Protein AF-0000000084349706 (afdb_homodimer)

Structure (mmCIF, N/CA/C/O backbone):
data_AF-0000000084349706-model_v1
#
loop_
_entity.id
_entity.type
_entity.pdbx_description
1 polymer 'ParD-like antitoxin of type II toxin-antitoxin system'
#
loop_
_atom_site.group_PDB
_atom_site.id
_atom_site.type_symbol
_atom_site.label_atom_id
_atom_site.label_alt_id
_atom_site.label_comp_id
_atom_site.label_asym_id
_atom_site.label_entity_id
_atom_site.label_seq_id
_atom_site.pdbx_PDB_ins_code
_atom_site.Cartn_x
_atom_site.Cartn_y
_atom_site.Cartn_z
_atom_site.occupancy
_atom_site.B_iso_or_equiv
_atom_site.auth_seq_id
_atom_site.auth_comp_id
_atom_site.auth_asym_id
_atom_site.auth_atom_id
_atom_site.pdbx_PDB_model_num
ATOM 1 N N . MET A 1 1 ? -12.484 -9.812 7.895 1 92.88 1 MET A N 1
ATOM 2 C CA . MET A 1 1 ? -12.25 -9.047 6.672 1 92.88 1 MET A CA 1
ATOM 3 C C . MET A 1 1 ? -12.875 -7.66 6.77 1 92.88 1 MET A C 1
ATOM 5 O O . MET A 1 1 ? -13.938 -7.496 7.371 1 92.88 1 MET A O 1
ATOM 9 N N . GLY A 1 2 ? -12.102 -6.652 6.445 1 97.06 2 GLY A N 1
ATOM 10 C CA . GLY A 1 2 ? -12.594 -5.285 6.402 1 97.06 2 GLY A CA 1
ATOM 11 C C . GLY A 1 2 ? -12.617 -4.703 5 1 97.06 2 GLY A C 1
ATOM 12 O O . GLY A 1 2 ? -11.984 -5.242 4.09 1 97.06 2 GLY A O 1
ATOM 13 N N . ILE A 1 3 ? -13.445 -3.676 4.891 1 98.25 3 ILE A N 1
ATOM 14 C CA . ILE A 1 3 ? -13.625 -3.033 3.596 1 98.25 3 ILE A CA 1
ATOM 15 C C . ILE A 1 3 ? -12.953 -1.662 3.602 1 98.25 3 ILE A C 1
ATOM 17 O O . ILE A 1 3 ? -13.055 -0.919 4.582 1 98.25 3 ILE A O 1
ATOM 21 N N . VAL A 1 4 ? -12.258 -1.402 2.514 1 98.62 4 VAL A N 1
ATOM 22 C CA . VAL A 1 4 ? -11.781 -0.04 2.297 1 98.62 4 VAL A CA 1
ATOM 23 C C . VAL A 1 4 ? -12.25 0.46 0.932 1 98.62 4 VAL A C 1
ATOM 25 O O . VAL A 1 4 ? -12.391 -0.325 -0.01 1 98.62 4 VAL A O 1
ATOM 28 N N . LYS A 1 5 ? -12.555 1.757 0.852 1 98.62 5 LYS A N 1
ATOM 29 C CA . LYS A 1 5 ? -12.945 2.426 -0.385 1 98.62 5 LYS A CA 1
ATOM 30 C C . LYS A 1 5 ? -11.789 3.25 -0.953 1 98.62 5 LYS A C 1
ATOM 32 O O . LYS A 1 5 ? -11.141 4.004 -0.225 1 98.62 5 LYS A O 1
ATOM 37 N N . ILE A 1 6 ? -11.547 3.084 -2.271 1 98.69 6 ILE A N 1
ATOM 38 C CA . ILE A 1 6 ? -10.461 3.812 -2.924 1 98.69 6 ILE A CA 1
ATOM 39 C C . ILE A 1 6 ? -10.992 4.496 -4.184 1 98.69 6 ILE A C 1
ATOM 41 O O . ILE A 1 6 ? -12.117 4.234 -4.617 1 98.69 6 ILE A O 1
ATOM 45 N N . THR A 1 7 ? -10.156 5.41 -4.711 1 98.25 7 THR A N 1
ATOM 46 C CA . THR A 1 7 ? -10.562 6.113 -5.926 1 98.25 7 THR A CA 1
ATOM 47 C C . THR A 1 7 ? -10.719 5.141 -7.09 1 98.25 7 THR A C 1
ATOM 49 O O . THR A 1 7 ? -10.07 4.09 -7.117 1 98.25 7 THR A O 1
ATOM 52 N N . ASP A 1 8 ? -11.562 5.535 -8.031 1 98.44 8 ASP A N 1
ATOM 53 C CA . ASP A 1 8 ? -11.734 4.723 -9.234 1 98.44 8 ASP A CA 1
ATOM 54 C C . ASP A 1 8 ? -10.406 4.562 -9.977 1 98.44 8 ASP A C 1
ATOM 56 O O . ASP A 1 8 ? -10.141 3.502 -10.547 1 98.44 8 ASP A O 1
ATOM 60 N N . GLN A 1 9 ? -9.617 5.566 -9.977 1 97.69 9 GLN A N 1
ATOM 61 C CA . GLN A 1 9 ? -8.328 5.531 -10.672 1 97.69 9 GLN A CA 1
ATOM 62 C C . GLN A 1 9 ? -7.398 4.496 -10.047 1 97.69 9 GLN A C 1
ATOM 64 O O . GLN A 1 9 ? -6.785 3.697 -10.758 1 97.69 9 GLN A O 1
ATOM 69 N N . LEU A 1 10 ? -7.328 4.52 -8.766 1 98.38 10 LEU A N 1
ATOM 70 C CA . LEU A 1 10 ? -6.469 3.574 -8.062 1 98.38 10 LEU A CA 1
ATOM 71 C C . LEU A 1 10 ? -7 2.15 -8.195 1 98.38 10 LEU A C 1
ATOM 73 O O . LEU A 1 10 ? -6.223 1.198 -8.289 1 98.38 10 LEU A O 1
ATOM 77 N N . HIS A 1 11 ? -8.312 2.016 -8.195 1 98.75 11 HIS A N 1
ATOM 78 C CA . HIS A 1 11 ? -8.945 0.714 -8.391 1 98.75 11 HIS A CA 1
ATOM 79 C C . HIS A 1 11 ? -8.617 0.145 -9.766 1 98.75 11 HIS A C 1
ATOM 81 O O . HIS A 1 11 ? -8.375 -1.057 -9.906 1 98.75 11 HIS A O 1
ATOM 87 N N . GLU A 1 12 ? -8.609 1.001 -10.695 1 98.44 12 GLU A N 1
ATOM 88 C CA . GLU A 1 12 ? -8.258 0.578 -12.047 1 98.44 12 GLU A CA 1
ATOM 89 C C . GLU A 1 12 ? -6.789 0.166 -12.125 1 98.44 12 GLU A C 1
ATOM 91 O O . GLU A 1 12 ? -6.445 -0.795 -12.82 1 98.44 12 GLU A O 1
ATOM 96 N N . GLN A 1 13 ? -5.891 0.899 -11.398 1 98.25 13 GLN A N 1
ATOM 97 C CA . GLN A 1 13 ? -4.484 0.506 -11.336 1 98.25 13 GLN A CA 1
ATOM 98 C C . GLN A 1 13 ? -4.328 -0.861 -10.672 1 98.25 13 GLN A C 1
ATOM 100 O O . GLN A 1 13 ? -3.523 -1.682 -11.117 1 98.25 13 GLN A O 1
ATOM 105 N N . LEU A 1 14 ? -5.078 -1.116 -9.648 1 98.81 14 LEU A N 1
ATOM 106 C CA . LEU A 1 14 ? -5.07 -2.422 -9 1 98.81 14 LEU A CA 1
ATOM 107 C C . LEU A 1 14 ? -5.504 -3.516 -9.977 1 98.81 14 LEU A C 1
ATOM 109 O O . LEU A 1 14 ? -4.91 -4.594 -10 1 98.81 14 LEU A O 1
ATOM 113 N N . ARG A 1 15 ? -6.609 -3.195 -10.75 1 98.56 15 ARG A N 1
ATOM 114 C CA . ARG A 1 15 ? -7.137 -4.16 -11.711 1 98.56 15 ARG A CA 1
ATOM 115 C C . ARG A 1 15 ? -6.074 -4.551 -12.734 1 98.56 15 ARG A C 1
ATOM 117 O O . ARG A 1 15 ? -5.879 -5.734 -13.008 1 98.56 15 ARG A O 1
ATOM 124 N N . LEU A 1 16 ? -5.359 -3.588 -13.281 1 98.38 16 LEU A N 1
ATOM 125 C CA . LEU A 1 16 ? -4.324 -3.83 -14.281 1 98.38 16 LEU A CA 1
ATOM 126 C C . LEU A 1 16 ? -3.16 -4.613 -13.68 1 98.38 16 LEU A C 1
ATOM 128 O O . LEU A 1 16 ? -2.711 -5.605 -14.25 1 98.38 16 LEU A O 1
ATOM 132 N N . ALA A 1 17 ? -2.697 -4.219 -12.5 1 98.69 17 ALA A N 1
ATOM 133 C CA . ALA A 1 17 ? -1.566 -4.859 -11.836 1 98.69 17 ALA A CA 1
ATOM 134 C C . ALA A 1 17 ? -1.917 -6.281 -11.406 1 98.69 17 ALA A C 1
ATOM 136 O O . ALA A 1 17 ? -1.095 -7.195 -11.523 1 98.69 17 ALA A O 1
ATOM 137 N N . SER A 1 18 ? -3.137 -6.461 -10.906 1 98.81 18 SER A N 1
ATOM 138 C CA . SER A 1 18 ? -3.559 -7.777 -10.43 1 98.81 18 SER A CA 1
ATOM 139 C C . SER A 1 18 ? -3.59 -8.789 -11.57 1 98.81 18 SER A C 1
ATOM 141 O O . SER A 1 18 ? -3.148 -9.93 -11.406 1 98.81 18 SER A O 1
ATOM 143 N N . ALA A 1 19 ? -4.059 -8.352 -12.711 1 98.38 19 ALA A N 1
ATOM 144 C CA . ALA A 1 19 ? -4.086 -9.227 -13.883 1 98.38 19 ALA A CA 1
ATOM 145 C C . ALA A 1 19 ? -2.676 -9.625 -14.305 1 98.38 19 ALA A C 1
ATOM 147 O O . ALA A 1 19 ? -2.412 -10.789 -14.594 1 98.38 19 ALA A O 1
ATOM 148 N N . ALA A 1 20 ? -1.826 -8.688 -14.344 1 97.94 20 ALA A N 1
ATOM 149 C CA . ALA A 1 20 ? -0.445 -8.922 -14.758 1 97.94 20 ALA A CA 1
ATOM 150 C C . ALA A 1 20 ? 0.267 -9.852 -13.781 1 97.94 20 ALA A C 1
ATOM 152 O O . ALA A 1 20 ? 1.122 -10.648 -14.18 1 97.94 20 ALA A O 1
ATOM 153 N N . MET A 1 21 ? -0.138 -9.828 -12.492 1 97.56 21 MET A N 1
ATOM 154 C CA . MET A 1 21 ? 0.559 -10.555 -11.438 1 97.56 21 MET A CA 1
ATOM 155 C C . MET A 1 21 ? -0.192 -11.828 -11.07 1 97.56 21 MET A C 1
ATOM 157 O O . MET A 1 21 ? 0.219 -12.562 -10.164 1 97.56 21 MET A O 1
ATOM 161 N N . ASP A 1 22 ? -1.363 -12.125 -11.742 1 98.19 22 ASP A N 1
ATOM 162 C CA . ASP A 1 22 ? -2.205 -13.297 -11.508 1 98.19 22 ASP A CA 1
ATOM 163 C C . ASP A 1 22 ? -2.713 -13.32 -10.062 1 98.19 22 ASP A C 1
ATOM 165 O O . ASP A 1 22 ? -2.568 -14.328 -9.367 1 98.19 22 ASP A O 1
ATOM 169 N N . ARG A 1 23 ? -3.197 -12.18 -9.578 1 98.06 23 ARG A N 1
ATOM 170 C CA . ARG A 1 23 ? -3.799 -12.008 -8.258 1 98.06 23 ARG A CA 1
ATOM 171 C C . ARG A 1 23 ? -5.215 -11.461 -8.367 1 98.06 23 ARG A C 1
ATOM 173 O O . ARG A 1 23 ? -5.586 -10.883 -9.391 1 98.06 23 ARG A O 1
ATOM 180 N N . SER A 1 24 ? -5.887 -11.719 -7.422 1 98.75 24 SER A N 1
ATOM 181 C CA . SER A 1 24 ? -7.145 -10.992 -7.305 1 98.75 24 SER A CA 1
ATOM 182 C C . SER A 1 24 ? -6.906 -9.516 -7 1 98.75 24 SER A C 1
ATOM 184 O O . SER A 1 24 ? -5.844 -9.148 -6.492 1 98.75 24 SER A O 1
ATOM 186 N N . ILE A 1 25 ? -7.891 -8.766 -7.23 1 98.69 25 ILE A N 1
ATOM 187 C CA . ILE A 1 25 ? -7.82 -7.34 -6.934 1 98.69 25 ILE A CA 1
ATOM 188 C C . ILE A 1 25 ? -7.582 -7.137 -5.441 1 98.69 25 ILE A C 1
ATOM 190 O O . ILE A 1 25 ? -6.785 -6.285 -5.043 1 98.69 25 ILE A O 1
ATOM 194 N N . ASN A 1 26 ? -8.305 -7.871 -4.555 1 98.81 26 ASN A N 1
ATOM 195 C CA . ASN A 1 26 ? -8.148 -7.758 -3.109 1 98.81 26 ASN A CA 1
ATOM 196 C C . ASN A 1 26 ? -6.746 -8.164 -2.664 1 98.81 26 ASN A C 1
ATOM 198 O O . ASN A 1 26 ? -6.145 -7.508 -1.812 1 98.81 26 ASN A O 1
ATOM 202 N N . ALA A 1 27 ? -6.172 -9.227 -3.266 1 98.62 27 ALA A N 1
ATOM 203 C CA . ALA A 1 27 ? -4.824 -9.68 -2.941 1 98.62 27 ALA A CA 1
ATOM 204 C C . ALA A 1 27 ? -3.779 -8.656 -3.375 1 98.62 27 ALA A C 1
ATOM 206 O O . ALA A 1 27 ? -2.781 -8.445 -2.682 1 98.62 27 ALA A O 1
ATOM 207 N N . GLN A 1 28 ? -3.938 -8.016 -4.496 1 98.81 28 GLN A N 1
ATOM 208 C CA . GLN A 1 28 ? -3.029 -6.98 -4.98 1 98.81 28 GLN A CA 1
ATOM 209 C C . GLN A 1 28 ? -3.061 -5.75 -4.074 1 98.81 28 GLN A C 1
ATOM 211 O O . GLN A 1 28 ? -2.02 -5.156 -3.791 1 98.81 28 GLN A O 1
ATOM 216 N N . ALA A 1 29 ? -4.23 -5.398 -3.66 1 98.94 29 ALA A N 1
ATOM 217 C CA . ALA A 1 29 ? -4.344 -4.285 -2.723 1 98.94 29 ALA A CA 1
ATOM 218 C C . ALA A 1 29 ? -3.586 -4.574 -1.432 1 98.94 29 ALA A C 1
ATOM 220 O O . ALA A 1 29 ? -2.832 -3.729 -0.943 1 98.94 29 ALA A O 1
ATOM 221 N N . GLU A 1 30 ? -3.768 -5.777 -0.845 1 98.81 30 GLU A N 1
ATOM 222 C CA . GLU A 1 30 ? -3.072 -6.145 0.385 1 98.81 30 GLU A CA 1
ATOM 223 C C . GLU A 1 30 ? -1.56 -6.141 0.187 1 98.81 30 GLU A C 1
ATOM 225 O O . GLU A 1 30 ? -0.813 -5.727 1.077 1 98.81 30 GLU A O 1
ATOM 230 N N . PHE A 1 31 ? -1.156 -6.613 -1.019 1 98.62 31 PHE A N 1
ATOM 231 C CA . PHE A 1 31 ? 0.266 -6.648 -1.336 1 98.62 31 PHE A CA 1
ATOM 232 C C . PHE A 1 31 ? 0.871 -5.25 -1.279 1 98.62 31 PHE A C 1
ATOM 234 O O . PHE A 1 31 ? 1.877 -5.031 -0.602 1 98.62 31 PHE A O 1
ATOM 241 N N . TRP A 1 32 ? 0.205 -4.324 -1.938 1 98.94 32 TRP A N 1
ATOM 242 C CA . TRP A 1 32 ? 0.736 -2.965 -1.961 1 98.94 32 TRP A CA 1
ATOM 243 C C . TRP A 1 32 ? 0.593 -2.299 -0.596 1 98.94 32 TRP A C 1
ATOM 245 O O . TRP A 1 32 ? 1.451 -1.514 -0.188 1 98.94 32 TRP A O 1
ATOM 255 N N . ILE A 1 33 ? -0.446 -2.514 0.133 1 98.88 33 ILE A N 1
ATOM 256 C CA . ILE A 1 33 ? -0.597 -1.958 1.473 1 98.88 33 ILE A CA 1
ATOM 257 C C . ILE A 1 33 ? 0.537 -2.453 2.367 1 98.88 33 ILE A C 1
ATOM 259 O O . ILE A 1 33 ? 1.145 -1.669 3.102 1 98.88 33 ILE A O 1
ATOM 263 N N . LYS A 1 34 ? 0.877 -3.736 2.283 1 98.62 34 LYS A N 1
ATOM 264 C CA . LYS A 1 34 ? 1.939 -4.309 3.105 1 98.62 34 LYS A CA 1
ATOM 265 C C . LYS A 1 34 ? 3.299 -3.725 2.732 1 98.62 34 LYS A C 1
ATOM 267 O O . LYS A 1 34 ? 4.125 -3.455 3.607 1 98.62 34 LYS A O 1
ATOM 272 N N . ILE A 1 35 ? 3.48 -3.578 1.456 1 98.69 35 ILE A N 1
ATOM 273 C CA . ILE A 1 35 ? 4.734 -2.965 1.031 1 98.69 35 ILE A CA 1
ATOM 274 C C . ILE A 1 35 ? 4.809 -1.531 1.554 1 98.69 35 ILE A C 1
ATOM 276 O O . ILE A 1 35 ? 5.859 -1.088 2.021 1 98.69 35 ILE A O 1
ATOM 280 N N . GLY A 1 36 ? 3.664 -0.809 1.469 1 98.75 36 GLY A N 1
ATOM 281 C CA . GLY A 1 36 ? 3.623 0.544 2.002 1 98.75 36 GLY A CA 1
ATOM 282 C C . GLY A 1 36 ? 3.898 0.607 3.492 1 98.75 36 GLY A C 1
ATOM 283 O O . GLY A 1 36 ? 4.668 1.456 3.951 1 98.75 36 GLY A O 1
ATOM 284 N N . LEU A 1 37 ? 3.307 -0.255 4.191 1 98.44 37 LEU A N 1
ATOM 285 C CA . LEU A 1 37 ? 3.518 -0.371 5.633 1 98.44 37 LEU A CA 1
ATOM 286 C C . LEU A 1 37 ? 4.98 -0.664 5.945 1 98.44 37 LEU A C 1
ATOM 288 O O . LEU A 1 37 ? 5.59 0.008 6.781 1 98.44 37 LEU A O 1
ATOM 292 N N . LEU A 1 38 ? 5.57 -1.64 5.32 1 98.19 38 LEU A N 1
ATOM 293 C CA . LEU A 1 38 ? 6.953 -2.039 5.562 1 98.19 38 LEU A CA 1
ATOM 294 C C . LEU A 1 38 ? 7.914 -0.91 5.207 1 98.19 38 LEU A C 1
ATOM 296 O O . LEU A 1 38 ? 8.906 -0.694 5.902 1 98.19 38 LEU A O 1
ATOM 300 N N . ALA A 1 39 ? 7.637 -0.224 4.07 1 98.62 39 ALA A N 1
ATOM 301 C CA . ALA A 1 39 ? 8.484 0.902 3.678 1 98.62 39 ALA A CA 1
ATOM 302 C C . ALA A 1 39 ? 8.453 2.004 4.734 1 98.62 39 ALA A C 1
ATOM 304 O O . ALA A 1 39 ? 9.484 2.596 5.047 1 98.62 39 ALA A O 1
ATOM 305 N N . GLU A 1 40 ? 7.301 2.285 5.25 1 98.06 40 GLU A N 1
ATOM 306 C CA . GLU A 1 40 ? 7.148 3.312 6.273 1 98.06 40 GLU A CA 1
ATOM 307 C C . GLU A 1 40 ? 7.902 2.939 7.547 1 98.06 40 GLU A C 1
ATOM 309 O O . GLU A 1 40 ? 8.516 3.797 8.188 1 98.06 40 GLU A O 1
ATOM 314 N N . LEU A 1 41 ? 7.949 1.672 7.902 1 97 41 LEU A N 1
ATOM 315 C CA . LEU A 1 41 ? 8.602 1.204 9.125 1 97 41 LEU A CA 1
ATOM 316 C C . LEU A 1 41 ? 10.102 1.038 8.906 1 97 41 LEU A C 1
ATOM 318 O O . LEU A 1 41 ? 10.867 0.983 9.875 1 97 41 LEU A O 1
ATOM 322 N N . ASN A 1 42 ? 10.492 0.944 7.66 1 97.75 42 ASN A N 1
ATOM 323 C CA . ASN A 1 42 ? 11.883 0.728 7.293 1 97.75 42 ASN A CA 1
ATOM 324 C C . ASN A 1 42 ? 12.32 1.681 6.184 1 97.75 42 ASN A C 1
ATOM 326 O O . ASN A 1 42 ? 12.609 1.249 5.066 1 97.75 42 ASN A O 1
ATOM 330 N N . PRO A 1 43 ? 12.484 2.914 6.469 1 98.19 43 PRO A N 1
ATOM 331 C CA . PRO A 1 43 ? 12.625 3.943 5.438 1 98.19 43 PRO A CA 1
ATOM 332 C C . PRO A 1 43 ? 13.93 3.807 4.648 1 98.19 43 PRO A C 1
ATOM 334 O O . PRO A 1 43 ? 14.062 4.383 3.564 1 98.19 43 PRO A O 1
ATOM 337 N N . GLN A 1 44 ? 14.781 2.992 5.098 1 97.06 44 GLN A N 1
ATOM 338 C CA . GLN A 1 44 ? 16.078 2.891 4.434 1 97.06 44 GLN A CA 1
ATOM 339 C C . GLN A 1 44 ? 16.109 1.688 3.496 1 97.06 44 GLN A C 1
ATOM 341 O O . GLN A 1 44 ? 17.016 1.573 2.664 1 97.06 44 GLN A O 1
ATOM 346 N N . LEU A 1 45 ? 15.156 0.786 3.629 1 97.19 45 LEU A N 1
ATOM 347 C CA . LEU A 1 45 ? 15.195 -0.456 2.865 1 97.19 45 LEU A CA 1
ATOM 348 C C . LEU A 1 45 ? 14.586 -0.261 1.479 1 97.19 45 LEU A C 1
ATOM 350 O O . LEU A 1 45 ? 13.5 0.302 1.347 1 97.19 45 LEU A O 1
ATOM 354 N N . PRO A 1 46 ? 15.344 -0.678 0.473 1 97.06 46 PRO A N 1
ATOM 355 C CA . PRO A 1 46 ? 14.766 -0.665 -0.87 1 97.06 46 PRO A CA 1
ATOM 356 C C . PRO A 1 46 ? 13.758 -1.793 -1.087 1 97.06 46 PRO A C 1
ATOM 358 O O . PRO A 1 46 ? 13.57 -2.637 -0.207 1 97.06 46 PRO A O 1
ATOM 361 N N . TYR A 1 47 ? 13.117 -1.915 -2.227 1 98.5 47 TYR A N 1
ATOM 362 C CA . TYR A 1 47 ? 11.984 -2.77 -2.551 1 98.5 47 TYR A CA 1
ATOM 363 C C . TYR A 1 47 ? 12.32 -4.238 -2.32 1 98.5 47 TYR A C 1
ATOM 365 O O . TYR A 1 47 ? 11.523 -4.98 -1.742 1 98.5 47 TYR A O 1
ATOM 373 N N . ASN A 1 48 ? 13.484 -4.719 -2.75 1 97.75 48 ASN A N 1
ATOM 374 C CA . ASN A 1 48 ? 13.836 -6.133 -2.643 1 97.75 48 ASN A CA 1
ATOM 375 C C . ASN A 1 48 ? 13.938 -6.574 -1.187 1 97.75 48 ASN A C 1
ATOM 377 O O . ASN A 1 48 ? 13.57 -7.703 -0.85 1 97.75 48 ASN A O 1
ATOM 381 N N . GLU A 1 49 ? 1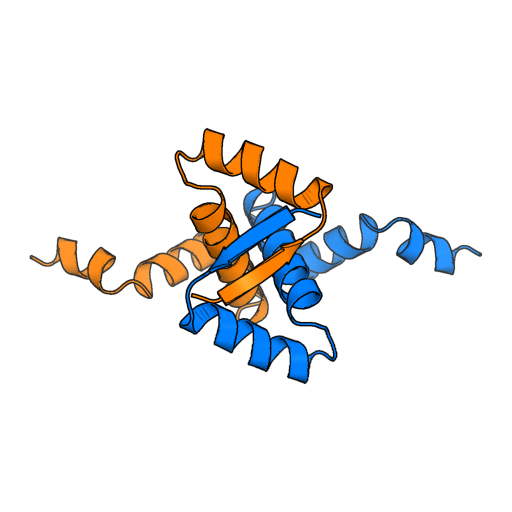4.469 -5.695 -0.401 1 97.25 49 GLU A N 1
ATOM 382 C CA . GLU A 1 49 ? 14.562 -6.004 1.022 1 97.25 49 GLU A CA 1
ATOM 383 C C . GLU A 1 49 ? 13.188 -5.996 1.68 1 97.25 49 GLU A C 1
ATOM 385 O O . GLU A 1 49 ? 12.922 -6.777 2.598 1 97.25 49 GLU A O 1
ATOM 390 N N . LEU A 1 50 ? 12.297 -5.141 1.224 1 98.19 50 LEU A N 1
ATOM 391 C CA . LEU A 1 50 ? 10.93 -5.121 1.719 1 98.19 50 LEU A CA 1
ATOM 392 C C . LEU A 1 50 ? 10.203 -6.422 1.368 1 98.19 50 LEU A C 1
ATOM 394 O O . LEU A 1 50 ? 9.492 -6.98 2.199 1 98.19 50 LEU A O 1
ATOM 398 N N . ILE A 1 51 ? 10.484 -6.898 0.124 1 97.81 51 ILE A N 1
ATOM 399 C CA . ILE A 1 51 ? 9.898 -8.156 -0.319 1 97.81 51 ILE A CA 1
ATOM 400 C C . ILE A 1 51 ? 10.398 -9.297 0.562 1 97.81 51 ILE A C 1
ATOM 402 O O . ILE A 1 51 ? 9.633 -10.18 0.947 1 97.81 51 ILE A O 1
ATOM 406 N N . ASN A 1 52 ? 11.656 -9.234 0.872 1 96 52 ASN A N 1
ATOM 407 C CA . ASN A 1 52 ? 12.227 -10.266 1.739 1 96 52 ASN A CA 1
ATOM 408 C C . ASN A 1 52 ? 11.562 -10.266 3.113 1 96 52 ASN A C 1
ATOM 410 O O . ASN A 1 52 ? 11.266 -11.328 3.66 1 96 52 ASN A O 1
ATOM 414 N N . LYS A 1 53 ? 11.289 -9.141 3.646 1 95.88 53 LYS A N 1
ATOM 415 C CA . LYS A 1 53 ? 10.625 -9.023 4.938 1 95.88 53 LYS A CA 1
ATOM 416 C C . LYS A 1 53 ? 9.188 -9.539 4.867 1 95.88 53 LYS A C 1
ATOM 418 O O . LYS A 1 53 ? 8.68 -10.125 5.828 1 95.88 53 LYS A O 1
ATOM 423 N N . LEU A 1 54 ? 8.594 -9.219 3.824 1 95.69 54 LEU A N 1
ATOM 424 C CA . LEU A 1 54 ? 7.215 -9.664 3.623 1 95.69 54 LEU A CA 1
ATOM 425 C C . LEU A 1 54 ? 7.133 -11.18 3.561 1 95.69 54 LEU A C 1
ATOM 427 O O . LEU A 1 54 ? 6.211 -11.781 4.121 1 95.69 54 LEU A O 1
ATOM 431 N N . LEU A 1 55 ? 8.094 -11.789 2.877 1 93 55 LEU A N 1
ATOM 432 C CA . LEU A 1 55 ? 8.117 -13.234 2.688 1 93 55 LEU A CA 1
ATOM 433 C C . LEU A 1 55 ? 8.445 -13.945 3.996 1 93 55 LEU A C 1
ATOM 435 O O . LEU A 1 55 ? 7.934 -15.031 4.262 1 93 55 LEU A O 1
ATOM 439 N N . LEU A 1 56 ? 9.227 -13.297 4.781 1 87.81 56 LEU A N 1
ATOM 440 C CA . LEU A 1 56 ? 9.656 -13.891 6.047 1 87.81 56 LEU A CA 1
ATOM 441 C C . LEU A 1 56 ? 8.555 -13.766 7.098 1 87.81 56 LEU A C 1
ATOM 443 O O . LEU A 1 56 ? 8.547 -14.516 8.086 1 87.81 56 LEU A O 1
ATOM 447 N N . ASP A 1 57 ? 7.832 -12.727 6.945 1 78.5 57 ASP A N 1
ATOM 448 C CA . ASP A 1 57 ? 6.703 -12.586 7.859 1 78.5 57 ASP A CA 1
ATOM 449 C C . ASP A 1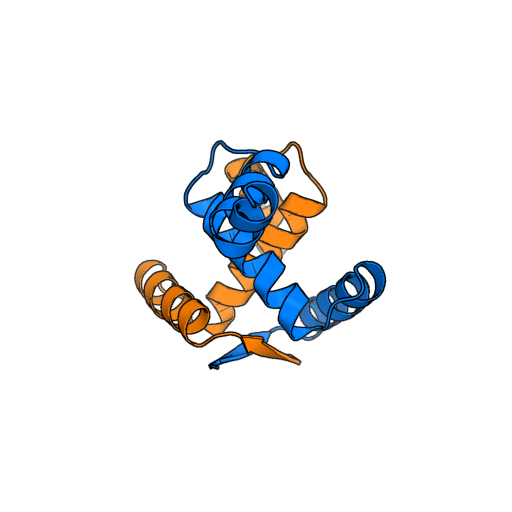 57 ? 5.66 -13.672 7.605 1 78.5 57 ASP A C 1
ATOM 451 O O . ASP A 1 57 ? 4.758 -13.875 8.422 1 78.5 57 ASP A O 1
ATOM 455 N N . LYS A 1 58 ? 5.812 -14.289 6.496 1 71.25 58 LYS A N 1
ATOM 456 C CA . LYS A 1 58 ? 4.953 -15.43 6.195 1 71.25 58 LYS A CA 1
ATOM 457 C C . LYS A 1 58 ? 5.605 -16.734 6.637 1 71.25 58 LYS A C 1
ATOM 459 O O . LYS A 1 58 ? 6.352 -17.359 5.871 1 71.25 58 LYS A O 1
ATOM 464 N N . PRO A 1 59 ? 5.473 -16.969 7.84 1 58.41 59 PRO A N 1
ATOM 465 C CA . PRO A 1 59 ? 6.18 -18.125 8.383 1 58.41 59 PRO A CA 1
ATOM 466 C C . PRO A 1 59 ? 6.055 -19.375 7.496 1 58.41 59 PRO A C 1
ATOM 468 O O . PRO A 1 59 ? 6.973 -20.188 7.438 1 58.41 59 PRO A O 1
ATOM 471 N N . ASP A 1 60 ? 4.926 -19.5 6.996 1 52.5 60 ASP A N 1
ATOM 472 C CA . ASP A 1 60 ? 4.73 -20.75 6.273 1 52.5 60 ASP A CA 1
ATOM 473 C C . ASP A 1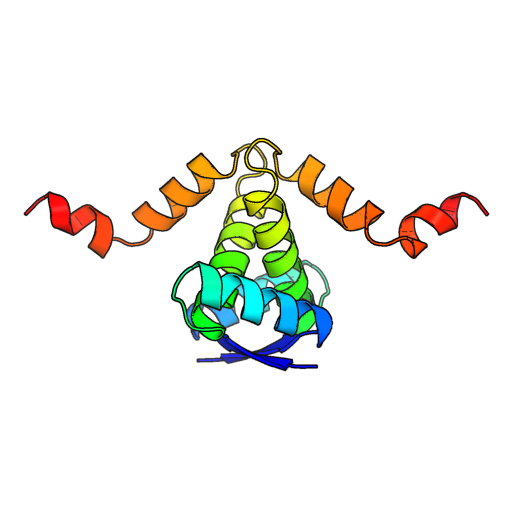 60 ? 5.617 -20.812 5.031 1 52.5 60 ASP A C 1
ATOM 475 O O . ASP A 1 60 ? 6.008 -21.906 4.598 1 52.5 60 ASP A O 1
ATOM 479 N N . LEU A 1 61 ? 5.918 -19.781 4.504 1 52.84 61 LEU A N 1
ATOM 480 C CA . LEU A 1 61 ? 6.684 -19.734 3.26 1 52.84 61 LEU A CA 1
ATOM 481 C C . LEU A 1 61 ? 8.133 -20.141 3.496 1 52.84 61 LEU A C 1
ATOM 483 O O . LEU A 1 61 ? 8.766 -20.734 2.617 1 52.84 61 LEU A O 1
ATOM 487 N N . ILE A 1 62 ? 8.656 -19.594 4.516 1 51.03 62 ILE A N 1
ATOM 488 C CA . ILE A 1 62 ? 10.031 -20.016 4.793 1 51.03 62 ILE A CA 1
ATOM 489 C C . ILE A 1 62 ? 10.039 -21.438 5.352 1 51.03 62 ILE A C 1
ATOM 491 O O . ILE A 1 62 ? 11.008 -22.172 5.172 1 51.03 62 ILE A O 1
ATOM 495 N N . ARG A 1 63 ? 9.023 -21.719 6.176 1 48.47 63 ARG A N 1
ATOM 496 C CA . ARG A 1 63 ? 9.086 -23.047 6.773 1 48.47 63 ARG A CA 1
ATOM 497 C C . ARG A 1 63 ? 9.039 -24.125 5.699 1 48.47 63 ARG A C 1
ATOM 499 O O . ARG A 1 63 ? 9.234 -25.312 5.996 1 48.47 63 ARG A O 1
ATOM 506 N N . GLY A 1 64 ? 8.492 -23.844 4.59 1 45.06 64 GLY A N 1
ATOM 507 C CA . GLY A 1 64 ? 8.477 -24.969 3.67 1 45.06 64 GLY A CA 1
ATOM 508 C C . GLY A 1 64 ? 9.859 -25.531 3.377 1 45.06 64 GLY A C 1
ATOM 509 O O . GLY A 1 64 ? 9.992 -26.625 2.84 1 45.06 64 GLY A O 1
ATOM 510 N N . ARG A 1 65 ? 10.781 -24.547 3.244 1 46.78 65 ARG A N 1
ATOM 511 C CA . ARG A 1 65 ? 11.984 -25.203 2.752 1 46.78 65 ARG A CA 1
ATOM 512 C C . ARG A 1 65 ? 12.594 -26.109 3.814 1 46.78 65 ARG A C 1
ATOM 514 O O . ARG A 1 65 ? 13.539 -26.859 3.541 1 46.78 65 ARG A O 1
ATOM 521 N N . SER A 1 66 ? 12.344 -25.719 5.09 1 43.78 66 SER A N 1
ATOM 522 C CA . SER A 1 66 ? 13.07 -26.625 5.973 1 43.78 66 SER A CA 1
ATOM 523 C C . SER A 1 66 ? 12.383 -27.969 6.059 1 43.78 66 SER A C 1
ATOM 525 O O . SER A 1 66 ? 12.781 -28.828 6.855 1 43.78 66 SER A O 1
ATOM 527 N N . GLN A 1 67 ? 11.25 -28.172 5.418 1 34.5 67 GLN A N 1
ATOM 528 C CA . GLN A 1 67 ? 11.062 -29.609 5.578 1 34.5 67 GLN A CA 1
ATOM 529 C C . GLN A 1 67 ? 12.039 -30.391 4.699 1 34.5 67 GLN A C 1
ATOM 531 O O . GLN A 1 67 ? 12.422 -29.922 3.623 1 34.5 67 GLN A O 1
ATOM 536 N N . MET B 1 1 ? -15.266 5.438 -7.277 1 93.38 1 MET B N 1
ATOM 537 C CA . MET B 1 1 ? -14.734 4.785 -6.086 1 93.38 1 MET B CA 1
ATOM 538 C C . MET B 1 1 ? -14.938 3.277 -6.156 1 93.38 1 MET B C 1
ATOM 540 O O . MET B 1 1 ? -15.953 2.809 -6.676 1 93.38 1 MET B O 1
ATOM 544 N N . GLY B 1 2 ? -13.875 2.535 -5.902 1 97.12 2 GLY B N 1
ATOM 545 C CA . GLY B 1 2 ? -13.953 1.085 -5.84 1 97.12 2 GLY B CA 1
ATOM 546 C C . GLY B 1 2 ? -13.711 0.534 -4.445 1 97.12 2 GLY B C 1
ATOM 547 O O . GLY B 1 2 ? -13.188 1.235 -3.578 1 97.12 2 GLY B O 1
ATOM 548 N N . ILE B 1 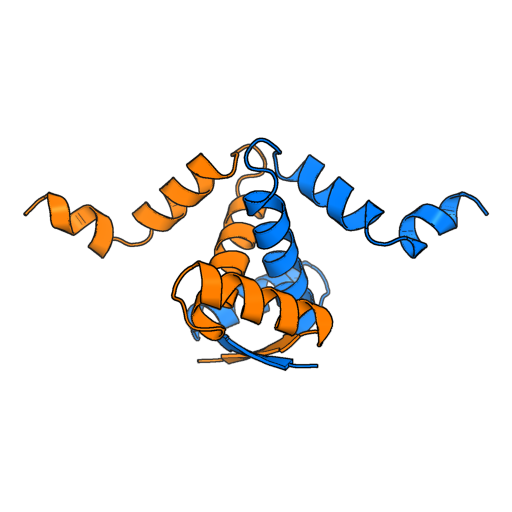3 ? -14.219 -0.672 -4.297 1 98.31 3 ILE B N 1
ATOM 549 C CA . ILE B 1 3 ? -14.117 -1.328 -2.996 1 98.31 3 ILE B CA 1
ATOM 550 C C . ILE B 1 3 ? -13.078 -2.449 -3.061 1 98.31 3 ILE B C 1
ATOM 552 O O . ILE B 1 3 ? -13.031 -3.197 -4.039 1 98.31 3 ILE B O 1
ATOM 556 N N . VAL B 1 4 ? -12.266 -2.5 -2.018 1 98.62 4 VAL B N 1
ATOM 557 C CA . VAL B 1 4 ? -11.406 -3.666 -1.849 1 98.62 4 VAL B CA 1
ATOM 558 C C . VAL B 1 4 ? -11.617 -4.266 -0.459 1 98.62 4 VAL B C 1
ATOM 560 O O . VAL B 1 4 ? -11.914 -3.543 0.497 1 98.62 4 VAL B O 1
ATOM 563 N N . LYS B 1 5 ? -11.523 -5.578 -0.379 1 98.62 5 LYS B N 1
ATOM 564 C CA . LYS B 1 5 ? -11.625 -6.316 0.877 1 98.62 5 LYS B CA 1
ATOM 565 C C . LYS B 1 5 ? -10.25 -6.773 1.355 1 98.62 5 LYS B C 1
ATOM 567 O O . LYS B 1 5 ? -9.461 -7.309 0.575 1 98.62 5 LYS B O 1
ATOM 572 N N . ILE B 1 6 ? -9.969 -6.551 2.66 1 98.62 6 ILE B N 1
ATOM 573 C CA . ILE B 1 6 ? -8.68 -6.934 3.229 1 98.62 6 ILE B CA 1
ATOM 574 C C . ILE B 1 6 ? -8.898 -7.727 4.516 1 98.62 6 ILE B C 1
ATOM 576 O O . ILE B 1 6 ? -10.016 -7.789 5.031 1 98.62 6 ILE B O 1
ATOM 580 N N . THR B 1 7 ? -7.809 -8.352 4.977 1 98.25 7 THR B N 1
ATOM 581 C CA . THR B 1 7 ? -7.906 -9.133 6.207 1 98.25 7 THR B CA 1
ATOM 582 C C . THR B 1 7 ? -8.25 -8.234 7.391 1 98.25 7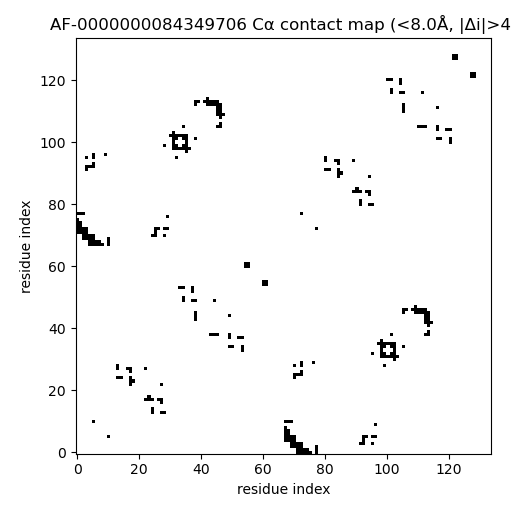 THR B C 1
ATOM 584 O O . THR B 1 7 ? -7.934 -7.043 7.383 1 98.25 7 THR B O 1
ATOM 587 N N . ASP B 1 8 ? -8.883 -8.852 8.375 1 98.44 8 ASP B N 1
ATOM 588 C CA . ASP B 1 8 ? -9.188 -8.109 9.594 1 98.44 8 ASP B CA 1
ATOM 589 C C . ASP B 1 8 ? -7.922 -7.566 10.242 1 98.44 8 ASP B C 1
ATOM 591 O O . ASP B 1 8 ? -7.926 -6.469 10.805 1 98.44 8 ASP B O 1
ATOM 595 N N . GLN B 1 9 ? -6.875 -8.305 10.188 1 97.62 9 GLN B N 1
ATOM 596 C CA . GLN B 1 9 ? -5.609 -7.898 10.781 1 97.62 9 GLN B CA 1
ATOM 597 C C . GLN B 1 9 ? -5.059 -6.648 10.102 1 97.62 9 GLN B C 1
ATOM 599 O O . GLN B 1 9 ? -4.648 -5.699 10.773 1 97.62 9 GLN B O 1
ATOM 604 N N . LEU B 1 10 ? -5.066 -6.664 8.812 1 98.38 10 LEU B N 1
ATOM 605 C CA . LEU B 1 10 ? -4.566 -5.52 8.062 1 98.38 10 LEU B CA 1
ATOM 606 C C . LEU B 1 10 ? -5.469 -4.305 8.25 1 98.38 10 LEU B C 1
ATOM 608 O O . LEU B 1 10 ? -4.992 -3.17 8.297 1 98.38 10 LEU B O 1
ATOM 612 N N . HIS B 1 11 ? -6.77 -4.551 8.344 1 98.75 11 HIS B N 1
ATOM 613 C CA . HIS B 1 11 ? -7.73 -3.482 8.594 1 98.75 11 HIS B CA 1
ATOM 614 C C . HIS B 1 11 ? -7.48 -2.828 9.953 1 98.75 11 HIS B C 1
ATOM 616 O O . HIS B 1 11 ? -7.582 -1.607 10.086 1 98.75 11 HIS B O 1
ATOM 622 N N . GLU B 1 12 ? -7.164 -3.641 10.883 1 98.44 12 GLU B N 1
ATOM 623 C CA . GLU B 1 12 ? -6.848 -3.117 12.211 1 98.44 12 GLU B CA 1
ATOM 624 C C . GLU B 1 12 ? -5.555 -2.305 12.188 1 98.44 12 GLU B C 1
ATOM 626 O O . GLU B 1 12 ? -5.449 -1.278 12.859 1 98.44 12 GLU B O 1
ATOM 631 N N . GLN B 1 13 ? -4.539 -2.748 11.375 1 98.25 13 GLN B N 1
ATOM 632 C CA . GLN B 1 13 ? -3.314 -1.972 11.219 1 98.25 13 GLN B CA 1
ATOM 633 C C . GLN B 1 13 ? -3.6 -0.623 10.562 1 98.25 13 GLN B C 1
ATOM 635 O O . GLN B 1 13 ? -3.031 0.397 10.961 1 98.25 13 GLN B O 1
ATOM 640 N N . LEU B 1 14 ? -4.461 -0.601 9.602 1 98.81 14 LEU B N 1
ATOM 641 C CA . LEU B 1 14 ? -4.871 0.648 8.969 1 98.81 14 LEU B CA 1
ATOM 642 C C . LEU B 1 14 ? -5.527 1.581 9.984 1 98.81 14 LEU B C 1
ATOM 644 O O . LEU B 1 14 ? -5.266 2.787 9.977 1 98.81 14 LEU B O 1
ATOM 648 N N . ARG B 1 15 ? -6.438 0.968 10.836 1 98.56 15 ARG B N 1
ATOM 649 C CA . ARG B 1 15 ? -7.148 1.753 11.844 1 98.56 15 ARG B CA 1
ATOM 650 C C . ARG B 1 15 ? -6.168 2.436 12.797 1 98.56 15 ARG B C 1
ATOM 652 O O . ARG B 1 15 ? -6.297 3.629 13.078 1 98.56 15 ARG B O 1
ATOM 659 N N . LEU B 1 16 ? -5.164 1.721 13.281 1 98.38 16 LEU B N 1
ATOM 660 C CA . LEU B 1 16 ? -4.172 2.258 14.203 1 98.38 16 LEU B CA 1
ATOM 661 C C . LEU B 1 16 ? -3.326 3.332 13.523 1 98.38 16 LEU B C 1
ATOM 663 O O . LEU B 1 16 ? -3.137 4.418 14.078 1 98.38 16 LEU B O 1
ATOM 667 N N . ALA B 1 17 ? -2.863 3.072 12.312 1 98.69 17 ALA B N 1
ATOM 668 C CA . ALA B 1 17 ? -2.01 4 11.578 1 98.69 17 ALA B CA 1
ATOM 669 C C . ALA B 1 17 ? -2.779 5.258 11.188 1 98.69 17 ALA B C 1
ATOM 671 O O . ALA B 1 17 ? -2.242 6.367 11.25 1 98.69 17 ALA B O 1
ATOM 672 N N . SER B 1 18 ? -4.027 5.094 10.773 1 98.81 18 SER B N 1
ATOM 673 C CA . SER B 1 18 ? -4.836 6.227 10.344 1 98.81 18 SER B CA 1
ATOM 674 C C . SER B 1 18 ? -5.07 7.207 11.484 1 98.81 18 SER B C 1
ATOM 676 O O . SER B 1 18 ? -4.98 8.422 11.297 1 98.81 18 SER B O 1
ATOM 678 N N . ALA B 1 19 ? -5.312 6.664 12.656 1 98.38 19 ALA B N 1
ATOM 679 C CA . ALA B 1 19 ? -5.5 7.512 13.836 1 98.38 19 ALA B CA 1
ATOM 680 C C . ALA B 1 19 ? -4.234 8.289 14.156 1 98.38 19 ALA B C 1
ATOM 682 O O . ALA B 1 19 ? -4.289 9.492 14.43 1 98.38 19 ALA B O 1
ATOM 683 N N . ALA B 1 20 ? -3.148 7.637 14.133 1 97.94 20 ALA B N 1
ATOM 684 C CA . ALA B 1 20 ? -1.863 8.258 14.438 1 97.94 20 ALA B CA 1
ATOM 685 C C . ALA B 1 20 ? -1.513 9.336 13.422 1 97.94 20 ALA B C 1
ATOM 687 O O . ALA B 1 20 ? -0.89 10.344 13.766 1 97.94 20 ALA B O 1
ATOM 688 N N . MET B 1 21 ? -1.981 9.18 12.172 1 97.56 21 MET B N 1
ATOM 689 C CA . MET B 1 21 ? -1.596 10.062 11.07 1 97.56 21 MET B CA 1
ATOM 690 C C . MET B 1 21 ? -2.699 11.07 10.773 1 97.56 21 MET B C 1
ATOM 692 O O . MET B 1 21 ? -2.574 11.875 9.852 1 97.56 21 MET B O 1
ATOM 696 N N . ASP B 1 22 ? -3.863 11.031 11.539 1 98.12 22 ASP B N 1
ATOM 697 C CA . ASP B 1 22 ? -5.016 11.914 11.375 1 98.12 22 ASP B CA 1
ATOM 698 C C . ASP B 1 22 ? -5.609 11.781 9.977 1 98.12 22 ASP B C 1
ATOM 700 O O . ASP B 1 22 ? -5.801 12.781 9.273 1 98.12 22 ASP B O 1
ATOM 704 N N . ARG B 1 23 ? -5.789 10.531 9.508 1 98.06 23 ARG B N 1
ATOM 705 C CA . ARG B 1 23 ? -6.414 10.188 8.234 1 98.06 23 ARG B CA 1
ATOM 706 C C . ARG B 1 23 ? -7.605 9.258 8.445 1 98.06 23 ARG B C 1
ATOM 708 O O . ARG B 1 23 ? -7.723 8.609 9.484 1 98.06 23 ARG B O 1
ATOM 715 N N . SER B 1 24 ? -8.391 9.305 7.547 1 98.75 24 SER B N 1
ATOM 716 C CA . SER B 1 24 ? -9.398 8.25 7.516 1 98.75 24 SER B CA 1
ATOM 717 C C . SER B 1 24 ? -8.781 6.898 7.18 1 98.75 24 SER B C 1
ATOM 719 O O . SER B 1 24 ? -7.695 6.84 6.594 1 98.75 24 SER B O 1
ATOM 721 N N . ILE B 1 25 ? -9.492 5.906 7.469 1 98.62 25 ILE B N 1
ATOM 722 C CA . ILE B 1 25 ? -9.047 4.555 7.152 1 98.62 25 ILE B CA 1
ATOM 723 C C . ILE B 1 25 ? -8.867 4.406 5.645 1 98.62 25 ILE B C 1
ATOM 725 O O . ILE B 1 25 ? -7.883 3.816 5.184 1 98.62 25 ILE B O 1
ATOM 729 N N . ASN B 1 26 ? -9.828 4.902 4.828 1 98.81 26 ASN B N 1
ATOM 730 C CA . ASN B 1 26 ? -9.75 4.824 3.373 1 98.81 26 ASN B CA 1
ATOM 731 C C . ASN B 1 26 ? -8.555 5.609 2.834 1 98.81 26 ASN B C 1
ATOM 733 O O . ASN B 1 26 ? -7.855 5.145 1.935 1 98.81 26 ASN B O 1
ATOM 737 N N . ALA B 1 27 ? -8.266 6.797 3.402 1 98.62 27 ALA B N 1
ATOM 738 C CA . ALA B 1 27 ? -7.125 7.613 2.988 1 98.62 27 ALA B CA 1
ATOM 739 C C . ALA B 1 27 ? -5.805 6.93 3.338 1 98.62 27 ALA B C 1
ATOM 741 O O . ALA B 1 27 ? -4.84 7.008 2.574 1 98.62 27 ALA B O 1
ATOM 742 N N . GLN B 1 28 ? -5.699 6.285 4.453 1 98.81 28 GLN B N 1
ATOM 743 C CA . GLN B 1 28 ? -4.5 5.559 4.863 1 98.81 28 GLN B CA 1
ATOM 744 C C . GLN B 1 28 ? -4.25 4.359 3.951 1 98.81 28 GLN B C 1
ATOM 746 O O . GLN B 1 28 ? -3.104 4.082 3.586 1 98.81 28 GLN B O 1
ATOM 751 N N . ALA B 1 29 ? -5.293 3.682 3.609 1 98.94 29 ALA B N 1
ATOM 752 C CA . ALA B 1 29 ? -5.152 2.57 2.672 1 98.94 29 ALA B CA 1
ATOM 753 C C . ALA B 1 29 ? -4.598 3.051 1.334 1 98.94 29 ALA B C 1
ATOM 755 O O . ALA B 1 29 ? -3.67 2.447 0.787 1 98.94 29 ALA B O 1
ATOM 756 N N . GLU B 1 30 ? -5.148 4.145 0.775 1 98.81 30 GLU B N 1
ATOM 757 C CA . GLU B 1 30 ? -4.672 4.68 -0.496 1 98.81 30 GLU B CA 1
ATOM 758 C C . GLU B 1 30 ? -3.211 5.109 -0.402 1 98.81 30 GLU B C 1
ATOM 760 O O . GLU B 1 30 ? -2.441 4.918 -1.346 1 98.81 30 GLU B O 1
ATOM 765 N N . PHE B 1 31 ? -2.867 5.688 0.776 1 98.62 31 PHE B N 1
ATOM 766 C CA . PHE B 1 31 ? -1.496 6.129 0.997 1 98.62 31 PHE B CA 1
ATOM 767 C C . PHE B 1 31 ? -0.526 4.961 0.886 1 98.62 31 PHE B C 1
ATOM 769 O O . PHE B 1 31 ? 0.451 5.023 0.137 1 98.62 31 PHE B O 1
ATOM 776 N N . TRP B 1 32 ? -0.857 3.889 1.575 1 98.94 32 TRP B N 1
ATOM 777 C CA . TRP B 1 32 ? 0.037 2.736 1.553 1 98.94 32 TRP B CA 1
ATOM 778 C C . TRP B 1 32 ? -0.004 2.041 0.196 1 98.94 32 TRP B C 1
ATOM 780 O O . TRP B 1 32 ? 1.012 1.524 -0.275 1 98.94 32 TRP B O 1
ATOM 790 N N . ILE B 1 33 ? -1.109 1.951 -0.457 1 98.88 33 ILE B N 1
ATOM 791 C CA . ILE B 1 33 ? -1.187 1.359 -1.788 1 98.88 33 ILE B CA 1
ATOM 792 C C . ILE B 1 33 ? -0.303 2.145 -2.754 1 98.88 33 ILE B C 1
ATOM 794 O O . ILE B 1 33 ? 0.451 1.558 -3.533 1 98.88 33 ILE B O 1
ATOM 798 N N . LYS B 1 34 ? -0.338 3.475 -2.684 1 98.62 34 LYS B N 1
ATOM 799 C CA . LYS B 1 34 ? 0.459 4.316 -3.568 1 98.62 34 LYS B CA 1
ATOM 800 C C . LYS B 1 34 ? 1.951 4.148 -3.295 1 98.62 34 LYS B C 1
ATOM 802 O O . LYS B 1 34 ? 2.758 4.113 -4.227 1 98.62 34 LYS B O 1
ATOM 807 N N . ILE B 1 35 ? 2.244 4.074 -2.035 1 98.69 35 ILE B N 1
ATOM 808 C CA . ILE B 1 35 ? 3.646 3.85 -1.701 1 98.69 35 ILE B CA 1
ATOM 809 C C . ILE B 1 35 ? 4.09 2.492 -2.238 1 98.69 35 ILE B C 1
ATOM 811 O O . ILE B 1 35 ? 5.191 2.361 -2.781 1 98.69 35 ILE B O 1
ATOM 815 N N . GLY B 1 36 ? 3.211 1.47 -2.092 1 98.75 36 GLY B N 1
ATOM 816 C CA . GLY B 1 36 ? 3.523 0.155 -2.629 1 98.75 36 GLY B CA 1
ATOM 817 C C . GLY B 1 36 ? 3.703 0.155 -4.137 1 98.75 36 GLY B C 1
ATOM 818 O O . GLY B 1 36 ? 4.648 -0.442 -4.652 1 98.75 36 GLY B O 1
ATOM 819 N N . LEU B 1 37 ? 2.84 0.799 -4.785 1 98.44 37 LEU B N 1
ATOM 820 C CA . LEU B 1 37 ? 2.91 0.953 -6.234 1 98.44 37 LEU B CA 1
ATOM 821 C C . LEU B 1 37 ? 4.207 1.646 -6.645 1 98.44 37 LEU B C 1
ATOM 823 O O . LEU B 1 37 ? 4.922 1.164 -7.527 1 98.44 37 LEU B O 1
ATOM 827 N N . LEU B 1 38 ? 4.539 2.764 -6.051 1 98.19 38 LEU B N 1
ATOM 828 C CA . LEU B 1 38 ? 5.73 3.537 -6.387 1 98.19 38 LEU B CA 1
ATOM 829 C C . LEU B 1 38 ? 6.996 2.732 -6.109 1 98.19 38 LEU B C 1
ATOM 831 O O . LEU B 1 38 ? 7.961 2.803 -6.871 1 98.19 38 LEU B O 1
ATOM 835 N N . ALA B 1 39 ? 7 2 -4.957 1 98.62 39 ALA B N 1
ATOM 836 C CA . ALA B 1 39 ? 8.148 1.164 -4.633 1 98.62 39 ALA B CA 1
ATOM 837 C C . ALA B 1 39 ? 8.367 0.089 -5.695 1 98.62 39 ALA B C 1
ATOM 839 O O . ALA B 1 39 ? 9.5 -0.189 -6.086 1 98.62 39 ALA B O 1
ATOM 840 N N . GLU B 1 40 ? 7.312 -0.514 -6.133 1 98.06 40 GLU B N 1
ATOM 841 C CA . GLU B 1 40 ? 7.391 -1.554 -7.156 1 98.06 40 GLU B CA 1
ATOM 842 C C . GLU B 1 40 ? 7.914 -0.994 -8.477 1 98.06 40 GLU B C 1
ATOM 844 O O . GLU B 1 40 ? 8.695 -1.649 -9.164 1 98.06 40 GLU B O 1
ATOM 849 N N . LEU B 1 41 ? 7.578 0.225 -8.82 1 97.06 41 LEU B N 1
ATOM 850 C CA . LEU B 1 41 ? 7.98 0.844 -10.078 1 97.06 41 LEU B CA 1
ATOM 851 C C . LEU B 1 41 ? 9.383 1.434 -9.969 1 97.06 41 LEU B C 1
ATOM 853 O O . LEU B 1 41 ? 10.031 1.696 -10.984 1 97.06 41 LEU B O 1
ATOM 857 N N . ASN B 1 42 ? 9.82 1.654 -8.742 1 97.75 42 ASN B N 1
ATOM 858 C CA . ASN B 1 42 ? 11.117 2.26 -8.469 1 97.75 42 ASN B CA 1
ATOM 859 C C . ASN B 1 42 ? 11.883 1.484 -7.398 1 97.75 42 ASN B C 1
ATOM 861 O O . ASN B 1 42 ? 12.125 1.998 -6.309 1 97.75 42 ASN B O 1
ATOM 865 N N . PRO B 1 43 ? 12.367 0.337 -7.719 1 98.19 43 PRO B N 1
ATOM 866 C CA . PRO B 1 43 ? 12.867 -0.597 -6.707 1 98.19 43 PRO B CA 1
ATOM 867 C C . PRO B 1 43 ? 14.117 -0.086 -6.004 1 98.19 43 PRO B C 1
ATOM 869 O O . PRO B 1 43 ? 14.477 -0.587 -4.934 1 98.19 43 PRO B O 1
ATOM 872 N N . GLN B 1 44 ? 14.672 0.935 -6.496 1 97.06 44 GLN B N 1
ATOM 873 C CA . GLN B 1 44 ? 15.922 1.406 -5.918 1 97.06 44 GLN B CA 1
ATOM 874 C C . GLN B 1 44 ? 15.688 2.582 -4.977 1 97.06 44 GLN B C 1
ATOM 876 O O . GLN B 1 44 ? 16.562 2.955 -4.203 1 97.06 44 GLN B O 1
ATOM 881 N N . LEU B 1 45 ? 14.5 3.17 -5.043 1 97.19 45 LEU B N 1
ATOM 882 C CA . LEU B 1 45 ? 14.234 4.383 -4.273 1 97.19 45 LEU B CA 1
ATOM 883 C C . LEU B 1 45 ? 13.805 4.039 -2.85 1 97.19 45 LEU B C 1
ATOM 885 O O . LEU B 1 45 ? 12.93 3.197 -2.648 1 97.19 45 LEU B O 1
ATOM 889 N N . PRO B 1 46 ? 14.484 4.668 -1.895 1 97.12 46 PRO B N 1
ATOM 890 C CA . PRO B 1 46 ? 14.023 4.5 -0.515 1 97.12 46 PRO B CA 1
ATOM 891 C C . PRO B 1 46 ? 12.758 5.301 -0.218 1 97.12 46 PRO B C 1
ATOM 893 O O . PRO B 1 46 ? 12.281 6.051 -1.073 1 97.12 46 PRO B O 1
ATOM 896 N N . TYR B 1 47 ? 12.195 5.238 0.971 1 98.5 47 TYR B N 1
ATOM 897 C CA . TYR B 1 47 ? 10.883 5.738 1.381 1 98.5 47 TYR B CA 1
ATOM 898 C C . TYR B 1 47 ? 10.773 7.238 1.142 1 98.5 47 TYR B C 1
ATOM 900 O O . TYR B 1 47 ? 9.766 7.719 0.625 1 98.5 47 TYR B O 1
ATOM 908 N N . ASN B 1 48 ? 11.773 8.039 1.507 1 97.75 48 ASN B N 1
ATOM 909 C CA . ASN B 1 48 ? 11.703 9.492 1.388 1 97.75 48 ASN B CA 1
ATOM 910 C C . ASN B 1 48 ? 11.578 9.93 -0.069 1 97.75 48 ASN B C 1
ATOM 912 O O . ASN B 1 48 ? 10.891 10.898 -0.37 1 97.75 48 ASN B O 1
ATOM 916 N N . GLU B 1 49 ? 12.289 9.227 -0.914 1 97.25 49 GLU B N 1
ATOM 917 C CA . GLU B 1 49 ? 12.195 9.531 -2.338 1 97.25 49 GLU B CA 1
ATOM 918 C C . GLU B 1 49 ? 10.836 9.125 -2.904 1 97.25 49 GLU B C 1
ATOM 920 O O . GLU B 1 49 ? 10.312 9.789 -3.797 1 97.25 49 GLU B O 1
ATOM 925 N N . LEU B 1 50 ? 10.266 8.062 -2.377 1 98.19 50 LEU B N 1
ATOM 926 C CA . LEU B 1 50 ? 8.93 7.652 -2.779 1 98.19 50 LEU B CA 1
ATOM 927 C C . LEU B 1 50 ? 7.895 8.703 -2.369 1 98.19 50 LEU B C 1
ATOM 929 O O . LEU B 1 50 ? 6.996 9.031 -3.145 1 98.19 50 LEU B O 1
ATOM 933 N N . ILE B 1 51 ? 8.109 9.234 -1.152 1 97.81 51 ILE B N 1
ATOM 934 C CA . ILE B 1 51 ? 7.223 10.289 -0.659 1 97.81 51 ILE B CA 1
ATOM 935 C C . ILE B 1 51 ? 7.32 11.516 -1.562 1 97.81 51 ILE B C 1
ATOM 937 O O . ILE B 1 51 ? 6.309 12.141 -1.888 1 97.81 51 ILE B O 1
ATOM 941 N N . ASN B 1 52 ? 8.516 11.805 -1.95 1 96.06 52 ASN B N 1
ATOM 942 C CA . ASN B 1 52 ? 8.711 12.938 -2.846 1 96.06 52 ASN B CA 1
ATOM 943 C C . ASN B 1 52 ? 7.98 12.742 -4.172 1 96.06 52 ASN B C 1
ATOM 945 O O . ASN B 1 52 ? 7.359 13.672 -4.684 1 96.06 52 ASN B O 1
ATOM 949 N N . LYS B 1 53 ? 8.008 11.578 -4.691 1 95.88 53 LYS B N 1
ATOM 950 C CA . LYS B 1 53 ? 7.312 11.266 -5.941 1 95.88 53 LYS B CA 1
ATOM 951 C C . LYS B 1 53 ? 5.801 11.352 -5.766 1 95.88 53 LYS B C 1
ATOM 953 O O . LYS B 1 53 ? 5.086 11.758 -6.684 1 95.88 53 LYS B O 1
ATOM 958 N N . LEU B 1 54 ? 5.391 10.891 -4.684 1 95.69 54 LEU B N 1
ATOM 959 C CA . LEU B 1 54 ? 3.963 10.922 -4.387 1 95.69 54 LEU B CA 1
ATOM 960 C C . LEU B 1 54 ? 3.455 12.359 -4.305 1 95.69 54 LEU B C 1
ATOM 962 O O . LEU B 1 54 ? 2.365 12.664 -4.793 1 95.69 54 LEU B O 1
ATOM 966 N N . LEU B 1 55 ? 4.246 13.219 -3.689 1 93.12 55 LEU B N 1
ATOM 967 C CA . LEU B 1 55 ? 3.873 14.617 -3.49 1 93.12 55 LEU B CA 1
ATOM 968 C C . LEU B 1 55 ? 3.902 15.383 -4.812 1 93.12 55 LEU B C 1
ATOM 970 O O . LEU B 1 55 ? 3.086 16.281 -5.031 1 93.12 55 LEU B O 1
ATOM 974 N N . LEU B 1 56 ? 4.785 14.961 -5.648 1 87.94 56 LEU B N 1
ATOM 975 C CA . LEU B 1 56 ? 4.945 15.641 -6.93 1 87.94 56 LEU B CA 1
ATOM 976 C C . LEU B 1 56 ? 3.859 15.203 -7.91 1 87.94 56 LEU B C 1
ATOM 978 O O . LEU B 1 56 ? 3.572 15.906 -8.883 1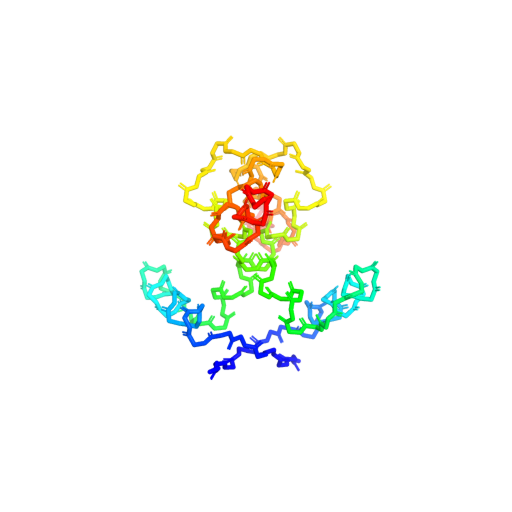 87.94 56 LEU B O 1
ATOM 982 N N . ASP B 1 57 ? 3.455 14.008 -7.723 1 78.62 57 ASP B N 1
ATOM 983 C CA . ASP B 1 57 ? 2.35 13.547 -8.562 1 78.62 57 ASP B CA 1
ATOM 984 C C . ASP B 1 57 ? 1.062 14.297 -8.227 1 78.62 57 ASP B C 1
ATOM 986 O O . ASP B 1 57 ? 0.088 14.234 -8.977 1 78.62 57 ASP B O 1
ATOM 990 N N . LYS B 1 58 ? 1.121 14.953 -7.121 1 71.44 58 LYS B N 1
ATOM 991 C CA . LYS B 1 58 ? 0.004 15.82 -6.754 1 71.44 58 LYS B CA 1
ATOM 992 C C . LYS B 1 58 ? 0.253 17.25 -7.203 1 71.44 58 LYS B C 1
ATOM 994 O O . LYS B 1 58 ? 0.816 18.062 -6.457 1 71.44 58 LYS B O 1
ATOM 999 N N . PRO B 1 59 ? -0.001 17.438 -8.406 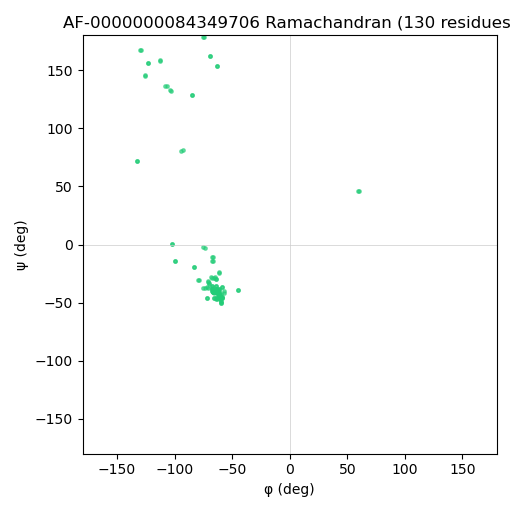1 58.12 59 PRO B N 1
ATOM 1000 C CA . PRO B 1 59 ? 0.343 18.75 -8.961 1 58.12 59 PRO B CA 1
ATOM 1001 C C . PRO B 1 59 ? -0.077 19.906 -8.055 1 58.12 59 PRO B C 1
ATOM 1003 O O . PRO B 1 59 ? 0.591 20.953 -8.023 1 58.12 59 PRO B O 1
ATOM 1006 N N . ASP B 1 60 ? -1.178 19.734 -7.516 1 52.75 60 ASP B N 1
ATOM 1007 C CA . ASP B 1 60 ? -1.675 20.875 -6.766 1 52.75 60 ASP B CA 1
ATOM 1008 C C . ASP B 1 60 ? -0.782 21.172 -5.562 1 52.75 60 ASP B C 1
ATOM 1010 O O . ASP B 1 60 ? -0.689 22.328 -5.121 1 52.75 60 ASP B O 1
ATOM 1014 N N . LEU B 1 61 ? -0.185 20.266 -5.078 1 52.91 61 LEU B N 1
ATOM 1015 C CA . LEU B 1 61 ? 0.619 20.422 -3.871 1 52.91 61 LEU B CA 1
ATOM 1016 C C . LEU B 1 61 ? 1.889 21.219 -4.16 1 52.91 61 LEU B C 1
ATOM 1018 O O . LEU B 1 61 ? 2.371 21.953 -3.299 1 52.91 61 LEU B O 1
ATOM 1022 N N . ILE B 1 62 ? 2.484 20.844 -5.199 1 51.47 62 ILE B N 1
ATOM 1023 C CA . ILE B 1 62 ? 3.676 21.625 -5.527 1 51.47 62 ILE B CA 1
ATOM 1024 C C . ILE B 1 62 ? 3.27 22.969 -6.102 1 51.47 62 ILE B C 1
ATOM 1026 O O . ILE B 1 62 ? 4.016 23.953 -5.992 1 51.47 62 ILE B O 1
ATOM 1030 N N . ARG B 1 63 ? 2.191 22.953 -6.891 1 48.44 63 ARG B N 1
ATOM 1031 C CA . ARG B 1 63 ? 1.856 24.234 -7.5 1 48.44 63 ARG B CA 1
ATOM 1032 C C . ARG B 1 63 ? 1.537 25.281 -6.434 1 48.44 63 ARG B C 1
ATOM 1034 O O . ARG B 1 63 ? 1.338 26.453 -6.75 1 48.44 63 ARG B O 1
ATOM 1041 N N . GLY B 1 64 ? 1.157 24.875 -5.293 1 45.2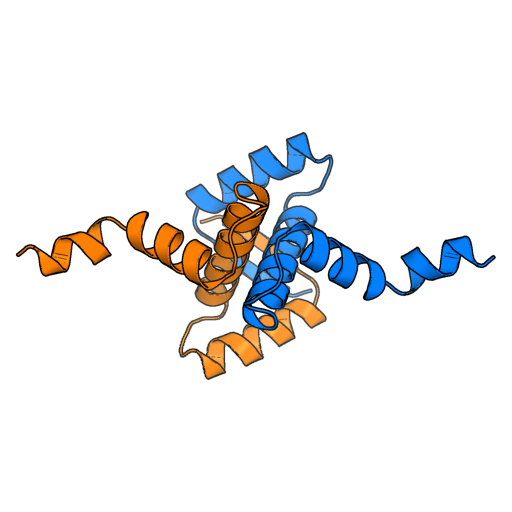8 64 GLY B N 1
ATOM 1042 C CA . GLY B 1 64 ? 0.854 25.969 -4.375 1 45.28 64 GLY B CA 1
ATOM 1043 C C . GLY B 1 64 ? 2.018 26.922 -4.176 1 45.28 64 GLY B C 1
ATOM 1044 O O . GLY B 1 64 ? 1.833 28.031 -3.689 1 45.28 64 GLY B O 1
ATOM 1045 N N . ARG B 1 65 ? 3.188 26.266 -4.059 1 46.81 65 ARG B N 1
ATOM 1046 C CA . ARG B 1 65 ? 4.164 27.25 -3.619 1 46.81 65 ARG B CA 1
ATOM 1047 C C . ARG B 1 65 ? 4.422 28.281 -4.711 1 46.81 65 ARG B C 1
ATOM 1049 O O . ARG B 1 65 ? 5.125 29.281 -4.48 1 46.81 65 ARG B O 1
ATOM 1056 N N . SER B 1 66 ? 4.238 27.797 -5.953 1 44.06 66 SER B N 1
ATOM 1057 C CA . SER B 1 66 ? 4.633 28.859 -6.875 1 44.06 66 SER B CA 1
ATOM 1058 C C . SER B 1 66 ? 3.592 29.969 -6.91 1 44.06 66 SER B C 1
ATOM 1060 O O . SER B 1 66 ? 3.717 30.922 -7.688 1 44.06 66 SER B O 1
ATOM 1062 N N . GLN B 1 67 ? 2.479 29.859 -6.215 1 34.94 67 GLN B N 1
ATOM 1063 C CA . GLN B 1 67 ? 1.884 31.188 -6.355 1 34.94 67 GLN B CA 1
ATOM 1064 C C . GLN B 1 67 ? 2.605 32.219 -5.488 1 34.94 67 GLN B C 1
ATOM 1066 O O . GLN B 1 67 ? 3.148 31.859 -4.438 1 34.94 67 GLN B O 1
#

Radius of gyration: 15.36 Å; Cα contacts (8 Å, |Δi|>4): 165; chains: 2; bounding box: 31×61×29 Å

InterPro domains:
  IPR021831 ParD-like antitoxin of type II bacterial toxin-antitoxin system [PF11903] (1-58)

Solvent-accessible surface area (backbone atoms only — not comparable to full-atom values): 7026 Å² total; per-residue (Å²): 104,33,80,42,54,39,50,47,68,58,44,50,51,34,49,56,51,9,61,77,68,75,42,51,52,37,57,37,47,49,50,20,30,51,45,18,51,47,31,69,77,34,46,79,48,29,37,68,58,47,51,50,52,55,47,58,70,34,55,68,65,56,51,55,68,73,99,102,33,80,41,55,37,50,48,68,58,44,50,51,34,49,55,52,9,60,77,68,76,41,49,50,38,57,38,48,50,50,19,30,49,45,17,52,48,30,70,78,35,46,78,48,30,38,70,57,48,50,50,50,56,45,58,71,34,54,68,65,56,52,54,68,72,101

Sequence (134 aa):
MGIVKITDQLHEQLRLASAAMDRSINAQAEFWIKIGLLAELNPQLPYNELINKLLLDKPDLIRGRSQMGIVKITDQLHEQLRLASAAMDRSINAQAEFWIKIGLLAELNPQLPYNELINKLLLDKPDLIRGRSQ

pLDDT: mean 90.44, std 17.32, range [34.5, 98.94]

Organism: NCBI:txid76758

Foldseek 3Di:
DDDDDDDPVVLVVLVVVCVVVVHDSVVSVVVVVQLVVQCVVPVVDDSVVSVVVVQVVVVVNVVVVVD/DDDDDDDPVVLVVLVVVCVVVVHDSVVSVVVVVQLVVLCVVPVVDDSVVSVVVVQVVVVVNVVVVVD

Secondary structure (DSSP, 8-state):
-EEEEE-HHHHHHHHHHHHHHT--HHHHHHHHHHHHHHHHH-TT--HHHHHHHHHHT-HHHHHTTT-/-EEEEE-HHHHHHHHHHHHHHT--HHHHHHHHHHHHHHHHH-TT--HHHHHHHHHHT-HHHHHTTT-

Nearest PDB structures (foldseek):
  6sbw-assembly1_A  TM=6.962E-01  e=2.058E+00  Myxococcus xanthus DK 1622
  6sbx-assembly1_C  TM=6.908E-01  e=2.696E+00  Myxococcus xanthus
  6sbw-assembly1_A  TM=6.956E-01  e=2.914E+00  Myxococcus xanthus DK 1622